Protein AF-A0A925E305-F1 (afdb_monomer)

Solvent-accessible surface area (backbone atoms only — not comparable to full-atom values): 9680 Å² total; per-residue (Å²): 136,85,58,67,68,85,75,76,57,81,65,83,73,67,54,94,87,41,51,92,47,42,81,69,46,49,66,61,45,71,36,70,93,70,61,66,48,41,64,56,52,49,51,52,50,51,53,53,52,49,54,54,48,58,50,64,74,37,52,74,75,58,61,88,44,72,64,53,41,68,73,25,50,49,74,48,64,64,74,93,83,34,61,82,53,43,47,33,40,36,37,44,50,86,80,74,76,38,95,61,40,43,32,39,40,40,36,42,29,68,33,86,54,67,46,76,49,72,41,73,93,45,43,73,44,79,54,39,64,33,70,68,47,69,65,42,92,53,70,62,59,52,67,37,47,64,41,32,91,65,16,31,36,38,41,44,38,64,29,74,47,47,31,34,24,70,105

Mean predicted aligned error: 3.17 Å

pLDDT: mean 97.36, std 2.65, range [70.94, 98.94]

Structure (mmCIF, N/CA/C/O backbone):
data_AF-A0A925E305-F1
#
_entry.id   AF-A0A925E305-F1
#
loop_
_atom_site.group_PDB
_atom_site.id
_atom_site.type_symbol
_atom_site.label_atom_id
_atom_site.label_alt_id
_atom_site.label_comp_id
_atom_site.label_asym_id
_atom_site.label_entity_id
_atom_site.label_seq_id
_atom_site.pdbx_PDB_ins_code
_atom_site.Cartn_x
_atom_site.Cartn_y
_atom_site.Cartn_z
_atom_site.occupancy
_atom_site.B_iso_or_equiv
_atom_site.auth_seq_id
_atom_site.auth_comp_id
_atom_site.auth_asym_id
_atom_site.auth_atom_id
_atom_site.pdbx_PDB_model_num
ATOM 1 N N . PHE A 1 1 ? 6.858 -22.542 -16.885 1.00 85.62 1 PHE A N 1
ATOM 2 C CA . PHE A 1 1 ? 7.261 -21.201 -16.429 1.00 85.62 1 PHE A CA 1
ATOM 3 C C . PHE A 1 1 ? 8.613 -21.321 -15.745 1.00 85.62 1 PHE A C 1
ATOM 5 O O . PHE A 1 1 ? 8.669 -21.885 -14.665 1.00 85.62 1 PHE A O 1
ATOM 12 N N . THR A 1 2 ? 9.699 -20.927 -16.415 1.00 95.94 2 THR A N 1
ATOM 13 C CA . THR A 1 2 ? 11.076 -21.061 -15.888 1.00 95.94 2 THR A CA 1
ATOM 14 C C . THR A 1 2 ? 11.548 -19.823 -15.118 1.00 95.94 2 THR A C 1
ATOM 16 O O . THR A 1 2 ? 12.606 -19.875 -14.500 1.00 95.94 2 THR A O 1
ATOM 19 N N . TYR A 1 3 ? 10.785 -18.722 -15.184 1.00 96.56 3 TYR A N 1
ATOM 20 C CA . TYR A 1 3 ? 11.077 -17.432 -14.544 1.00 96.56 3 TYR A CA 1
ATOM 21 C C . TYR A 1 3 ? 12.447 -16.836 -14.909 1.00 96.56 3 TYR A C 1
ATOM 23 O O . TYR A 1 3 ? 13.025 -16.093 -14.133 1.00 96.56 3 TYR A O 1
ATOM 31 N N . GLN A 1 4 ? 12.976 -17.171 -16.092 1.00 97.12 4 GLN A N 1
ATOM 32 C CA . GLN A 1 4 ? 14.284 -16.673 -16.539 1.00 97.12 4 GLN A CA 1
ATOM 33 C C . GLN A 1 4 ? 14.205 -15.330 -17.268 1.00 97.12 4 GLN A C 1
ATOM 35 O O . GLN A 1 4 ? 15.178 -14.590 -17.284 1.00 97.12 4 GLN A O 1
ATOM 40 N N . THR A 1 5 ? 13.069 -15.025 -17.895 1.00 96.00 5 THR A N 1
ATOM 41 C CA . THR A 1 5 ? 12.849 -13.784 -18.644 1.00 96.00 5 THR A CA 1
ATOM 42 C C . THR A 1 5 ? 11.391 -13.346 -18.513 1.00 96.00 5 THR A C 1
ATOM 44 O O . THR A 1 5 ? 10.499 -14.172 -18.293 1.00 96.00 5 THR A O 1
ATOM 47 N N . ASN A 1 6 ? 11.139 -12.046 -18.678 1.00 96.25 6 ASN A N 1
ATOM 48 C CA . ASN A 1 6 ? 9.796 -11.455 -18.744 1.00 96.25 6 ASN A CA 1
ATOM 49 C C . ASN A 1 6 ? 9.368 -11.095 -20.183 1.00 96.25 6 ASN A C 1
ATOM 51 O O . ASN A 1 6 ? 8.320 -10.483 -20.371 1.00 96.25 6 ASN A O 1
ATOM 55 N N . ASN A 1 7 ? 10.176 -11.471 -21.183 1.00 95.88 7 ASN A N 1
ATOM 56 C CA . ASN A 1 7 ? 9.973 -11.177 -22.605 1.00 95.88 7 ASN A CA 1
ATOM 57 C C . ASN A 1 7 ? 10.138 -9.687 -23.001 1.00 95.88 7 ASN A C 1
ATOM 59 O O . ASN A 1 7 ? 9.663 -9.284 -24.063 1.00 95.88 7 ASN A O 1
ATOM 63 N N . TRP A 1 8 ? 10.814 -8.868 -22.182 1.00 95.94 8 TRP A N 1
ATOM 64 C CA . TRP A 1 8 ? 11.225 -7.503 -22.541 1.00 95.94 8 TRP A CA 1
ATOM 65 C C . TRP A 1 8 ? 12.366 -7.503 -23.570 1.00 95.94 8 TRP A C 1
ATOM 67 O O . TRP A 1 8 ? 13.250 -8.357 -23.538 1.00 95.94 8 TRP A O 1
ATOM 77 N N . GLY A 1 9 ? 12.366 -6.537 -24.494 1.00 93.75 9 GLY A N 1
ATOM 78 C CA . GLY A 1 9 ? 13.486 -6.336 -25.424 1.00 93.75 9 GLY A CA 1
ATOM 79 C C . GLY A 1 9 ? 13.659 -7.413 -26.505 1.00 93.75 9 GLY A C 1
ATOM 80 O O . GLY A 1 9 ? 14.714 -7.487 -27.124 1.00 93.75 9 GLY A O 1
ATOM 81 N N . VAL A 1 10 ? 12.643 -8.235 -26.789 1.00 94.81 10 VAL A N 1
ATOM 82 C CA . VAL A 1 10 ? 12.715 -9.319 -27.800 1.00 94.81 10 VAL A CA 1
ATOM 83 C C . VAL A 1 10 ? 12.485 -8.848 -29.248 1.00 94.81 10 VAL A C 1
ATOM 85 O O . VAL A 1 10 ? 12.092 -9.629 -30.114 1.00 94.81 10 VAL A O 1
ATOM 88 N N . GLY A 1 11 ? 12.726 -7.563 -29.512 1.00 94.19 11 GLY A N 1
ATOM 89 C CA . GLY A 1 11 ? 12.453 -6.892 -30.782 1.00 94.19 11 GLY A CA 1
ATOM 90 C C . GLY A 1 11 ? 11.257 -5.941 -30.721 1.00 94.19 11 GLY A C 1
ATOM 91 O O . GLY A 1 11 ? 10.503 -5.907 -29.748 1.00 94.19 11 GLY A O 1
ATOM 92 N N . LEU A 1 12 ? 11.104 -5.138 -31.775 1.00 96.38 12 LEU A N 1
ATOM 93 C CA . LEU A 1 12 ? 9.988 -4.205 -31.900 1.00 96.38 12 LEU A CA 1
ATOM 94 C C . LEU A 1 12 ? 8.665 -4.963 -32.110 1.00 96.38 12 LEU A C 1
ATOM 96 O O . LEU A 1 12 ? 8.638 -5.972 -32.822 1.00 96.38 12 LEU A O 1
ATOM 100 N N . PRO A 1 13 ? 7.553 -4.478 -31.530 1.00 96.19 13 PRO A N 1
ATOM 101 C CA . PRO A 1 13 ? 6.233 -5.045 -31.784 1.00 96.19 13 PRO A CA 1
ATOM 102 C C . PRO A 1 13 ? 5.797 -4.816 -33.241 1.00 96.19 13 PRO A C 1
ATOM 104 O O . PRO A 1 13 ? 6.361 -3.978 -33.943 1.00 96.19 13 PRO A O 1
ATOM 107 N N . SER A 1 14 ? 4.767 -5.542 -33.697 1.00 96.94 14 SER A N 1
ATOM 108 C CA . SER A 1 14 ? 4.262 -5.478 -35.081 1.00 96.94 14 SER A CA 1
ATOM 109 C C . SER A 1 14 ? 4.034 -4.041 -35.564 1.00 96.94 14 SER A C 1
ATOM 111 O O . SER A 1 14 ? 3.378 -3.247 -34.888 1.00 96.94 14 SER A O 1
ATOM 113 N N . GLN A 1 15 ? 4.536 -3.726 -36.761 1.00 96.00 15 GLN A N 1
ATOM 114 C CA . GLN A 1 15 ? 4.529 -2.367 -37.307 1.00 96.00 15 GLN A CA 1
ATOM 115 C C . GLN A 1 15 ? 3.125 -1.794 -37.486 1.00 96.00 15 GLN A C 1
ATOM 117 O O . GLN A 1 15 ? 2.935 -0.604 -37.261 1.00 96.00 15 GLN A O 1
ATOM 122 N N . GLY A 1 16 ? 2.158 -2.624 -37.894 1.00 96.38 16 GLY A N 1
ATOM 123 C CA . GLY A 1 16 ? 0.818 -2.163 -38.275 1.00 96.38 16 GLY A CA 1
ATOM 124 C C . GLY A 1 16 ? 0.139 -1.311 -37.202 1.00 96.38 16 GLY A C 1
ATOM 125 O O . GLY A 1 16 ? -0.480 -0.308 -37.539 1.00 96.38 16 GLY A O 1
ATOM 126 N N . ASP A 1 17 ? 0.341 -1.672 -35.933 1.00 95.31 17 ASP A N 1
ATOM 127 C CA . ASP A 1 17 ? -0.285 -1.001 -34.788 1.00 95.31 17 ASP A CA 1
ATOM 128 C C . ASP A 1 17 ? 0.697 -0.163 -33.951 1.00 95.31 17 ASP A C 1
ATOM 130 O O . ASP A 1 17 ? 0.263 0.564 -33.063 1.00 95.31 17 ASP A O 1
ATOM 134 N N . ASN A 1 18 ? 2.013 -0.296 -34.172 1.00 97.19 18 ASN A N 1
ATOM 135 C CA . ASN A 1 18 ? 3.036 0.267 -33.273 1.00 97.19 18 ASN A CA 1
ATOM 136 C C . ASN A 1 18 ? 4.141 1.060 -33.985 1.00 97.19 18 ASN A C 1
ATOM 138 O O . ASN A 1 18 ? 5.028 1.599 -33.322 1.00 97.19 18 ASN A O 1
ATOM 142 N N . GLY A 1 19 ? 4.151 1.075 -35.322 1.00 95.88 19 GLY A N 1
ATOM 143 C CA . GLY A 1 19 ? 5.255 1.615 -36.118 1.00 95.88 19 GLY A CA 1
ATOM 144 C C . GLY A 1 19 ? 5.506 3.106 -35.897 1.00 95.88 19 GLY A C 1
ATOM 145 O O . GLY A 1 19 ? 6.649 3.547 -35.959 1.00 95.88 19 GLY A O 1
ATOM 146 N N . ASP A 1 20 ? 4.457 3.862 -35.581 1.00 97.62 20 ASP A N 1
ATOM 147 C CA . ASP A 1 20 ? 4.506 5.280 -35.213 1.00 97.62 20 ASP A CA 1
ATOM 148 C C . ASP A 1 20 ? 5.281 5.542 -33.910 1.00 97.62 20 ASP A C 1
ATOM 150 O O . ASP A 1 20 ? 5.800 6.637 -33.721 1.00 97.62 20 ASP A O 1
ATOM 154 N N . ARG A 1 21 ? 5.409 4.533 -33.039 1.00 97.00 21 ARG A N 1
ATOM 155 C CA . ARG A 1 21 ? 6.123 4.616 -31.753 1.00 97.00 21 ARG A CA 1
ATOM 156 C C . ARG A 1 21 ? 7.463 3.892 -31.737 1.00 97.00 21 ARG A C 1
ATOM 158 O O . ARG A 1 21 ? 8.138 3.868 -30.710 1.00 97.00 21 ARG A O 1
ATOM 165 N N . TRP A 1 22 ? 7.875 3.282 -32.845 1.00 97.56 22 TRP A N 1
ATOM 166 C CA . TRP A 1 22 ? 9.122 2.516 -32.887 1.00 97.56 22 TRP A CA 1
ATOM 167 C C . TRP A 1 22 ? 10.357 3.355 -32.546 1.00 97.56 22 TRP A C 1
ATOM 169 O O . TRP A 1 22 ? 11.257 2.846 -31.876 1.00 97.56 22 TRP A O 1
ATOM 179 N N . GLU A 1 23 ? 10.393 4.628 -32.946 1.00 97.50 23 GLU A N 1
ATOM 180 C CA . GLU A 1 23 ? 11.496 5.538 -32.606 1.00 97.50 23 GLU A CA 1
ATOM 181 C C . GLU A 1 23 ? 11.609 5.769 -31.089 1.00 97.50 23 GLU A C 1
ATOM 183 O O . GLU A 1 23 ? 12.718 5.835 -30.564 1.00 97.50 23 GLU A O 1
ATOM 188 N N . GLU A 1 24 ? 10.483 5.801 -30.368 1.00 96.62 24 GLU A N 1
ATOM 189 C CA . GLU A 1 24 ? 10.442 5.925 -28.903 1.00 96.62 24 GLU A CA 1
ATOM 190 C C . GLU A 1 24 ? 10.787 4.602 -28.200 1.00 96.62 24 GLU A C 1
ATOM 192 O O . GLU A 1 24 ? 11.482 4.585 -27.184 1.00 96.62 24 GLU A O 1
ATOM 197 N N . MET A 1 25 ? 10.311 3.474 -28.740 1.00 96.88 25 MET A N 1
ATOM 198 C CA . MET A 1 25 ? 10.516 2.145 -28.152 1.00 96.88 25 MET A CA 1
ATOM 199 C C . MET A 1 25 ? 11.954 1.653 -28.301 1.00 96.88 25 MET A C 1
ATOM 201 O O . MET A 1 25 ? 12.481 1.029 -27.383 1.00 96.88 25 MET A O 1
ATOM 205 N N . THR A 1 26 ? 12.584 1.918 -29.447 1.00 96.12 26 THR A N 1
ATOM 206 C CA . THR A 1 26 ? 13.925 1.415 -29.777 1.00 96.12 26 THR A CA 1
ATOM 207 C C . THR A 1 26 ? 14.952 1.681 -28.672 1.00 96.12 26 THR A C 1
ATOM 209 O O . THR A 1 26 ? 15.511 0.700 -28.180 1.00 96.12 26 THR A O 1
ATOM 212 N N . PRO A 1 27 ? 15.178 2.933 -28.214 1.00 96.31 27 PRO A N 1
ATOM 213 C CA . PRO A 1 27 ? 16.175 3.196 -27.179 1.00 96.31 27 PRO A CA 1
ATOM 214 C C . PRO A 1 27 ? 15.840 2.537 -25.833 1.00 96.31 27 PRO A C 1
ATOM 216 O O . PRO A 1 27 ? 16.754 2.178 -25.102 1.00 96.31 27 PRO A O 1
ATOM 219 N N . LEU A 1 28 ? 14.557 2.340 -25.504 1.00 95.88 28 LEU A N 1
ATOM 220 C CA . LEU A 1 28 ? 14.136 1.701 -24.250 1.00 95.88 28 LEU A CA 1
ATOM 221 C C . LEU A 1 28 ? 14.334 0.181 -24.275 1.00 95.88 28 LEU A C 1
ATOM 223 O O . LEU A 1 28 ? 14.718 -0.407 -23.267 1.00 95.88 28 LEU A O 1
ATOM 227 N N . LEU A 1 29 ? 14.051 -0.455 -25.414 1.00 95.25 29 LEU A N 1
ATOM 228 C CA . LEU A 1 29 ? 14.163 -1.904 -25.586 1.00 95.25 29 LEU A CA 1
ATOM 229 C C . LEU A 1 29 ? 15.620 -2.364 -25.717 1.00 95.25 29 LEU A C 1
ATOM 231 O O . LEU A 1 29 ? 15.920 -3.502 -25.363 1.00 95.25 29 LEU A O 1
ATOM 235 N N . SER A 1 30 ? 16.506 -1.500 -26.222 1.00 93.50 30 SER A N 1
ATOM 236 C CA . SER A 1 30 ? 17.943 -1.778 -26.342 1.00 93.50 30 SER A CA 1
ATOM 237 C C . SER A 1 30 ? 18.742 -1.528 -25.062 1.00 93.50 30 SER A C 1
ATOM 239 O O . SER A 1 30 ? 19.931 -1.827 -25.032 1.00 93.50 30 SER A O 1
ATOM 241 N N . ASP A 1 31 ? 18.132 -0.930 -24.042 1.00 95.19 31 ASP A N 1
ATOM 242 C CA . ASP A 1 31 ? 18.814 -0.567 -22.803 1.00 95.19 31 ASP A CA 1
ATOM 243 C C . ASP A 1 31 ? 18.902 -1.777 -21.855 1.00 95.19 31 ASP A C 1
ATOM 245 O O . ASP A 1 31 ? 17.885 -2.271 -21.355 1.00 95.19 31 ASP A O 1
ATOM 249 N N . GLU A 1 32 ? 20.123 -2.270 -21.630 1.00 91.69 32 GLU A N 1
ATOM 250 C CA . GLU A 1 32 ? 20.388 -3.440 -20.784 1.00 91.69 32 GLU A CA 1
ATOM 251 C C . GLU A 1 32 ? 20.053 -3.188 -19.307 1.00 91.69 32 GLU A C 1
ATOM 253 O O . GLU A 1 32 ? 19.625 -4.122 -18.630 1.00 91.69 32 GLU A O 1
ATOM 258 N N . ASP A 1 33 ? 20.109 -1.938 -18.828 1.00 93.44 33 ASP A N 1
ATOM 259 C CA . ASP A 1 33 ? 19.765 -1.590 -17.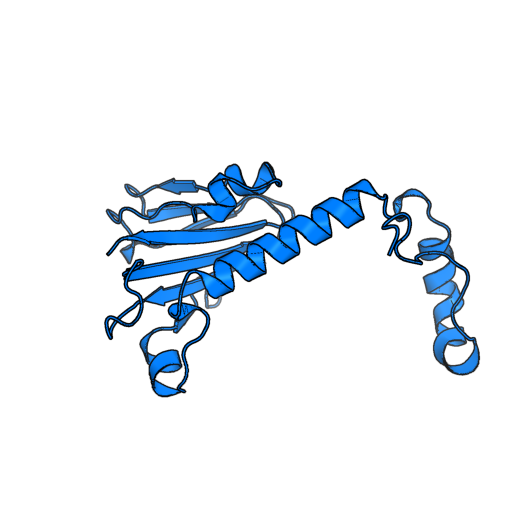441 1.00 93.44 33 ASP A CA 1
ATOM 260 C C . ASP A 1 33 ? 18.254 -1.731 -17.163 1.00 93.44 33 ASP A C 1
ATOM 262 O O . ASP A 1 33 ? 17.811 -1.661 -16.017 1.00 93.44 33 ASP A O 1
ATOM 266 N N . ARG A 1 34 ? 17.431 -1.926 -18.206 1.00 92.81 34 ARG A N 1
ATOM 267 C CA . ARG A 1 34 ? 15.980 -2.183 -18.097 1.00 92.81 34 ARG A CA 1
ATOM 268 C C . ARG A 1 34 ? 15.618 -3.660 -18.202 1.00 92.81 34 ARG A C 1
ATOM 270 O O . ARG A 1 34 ? 14.437 -3.998 -18.097 1.00 92.81 34 ARG A O 1
ATOM 277 N N . GLN A 1 35 ? 16.592 -4.538 -18.434 1.00 93.12 35 GLN A N 1
ATOM 278 C CA . GLN A 1 35 ? 16.342 -5.973 -18.462 1.00 93.12 35 GLN A CA 1
ATOM 279 C C . GLN A 1 35 ? 16.056 -6.484 -17.051 1.00 93.12 35 GLN A C 1
ATOM 281 O O . GLN A 1 35 ? 16.831 -6.289 -16.122 1.00 93.12 35 GLN A O 1
ATOM 286 N N . VAL A 1 36 ? 14.920 -7.159 -16.908 1.00 95.69 36 VAL A N 1
ATOM 287 C CA . VAL A 1 36 ? 14.485 -7.742 -15.638 1.00 95.69 36 VAL A CA 1
ATOM 288 C C . VAL A 1 36 ? 15.232 -9.052 -15.412 1.00 95.69 36 VAL A C 1
ATOM 290 O O . VAL A 1 36 ? 15.227 -9.936 -16.274 1.00 95.69 36 VAL A O 1
ATOM 293 N N . THR A 1 37 ? 15.841 -9.199 -14.240 1.00 96.56 37 THR A N 1
ATOM 294 C CA . THR A 1 37 ? 16.566 -10.415 -13.865 1.00 96.56 37 THR A CA 1
ATOM 295 C C . THR A 1 37 ? 15.616 -11.507 -13.346 1.00 96.56 37 THR A C 1
ATOM 297 O O . THR A 1 37 ? 14.483 -11.223 -12.948 1.00 96.56 37 THR A O 1
ATOM 300 N N . PRO A 1 38 ? 16.051 -12.781 -13.288 1.00 97.62 38 PRO A N 1
ATOM 301 C CA . PRO A 1 38 ? 15.281 -13.831 -12.619 1.00 97.62 38 PRO A CA 1
ATOM 302 C C . PRO A 1 38 ? 14.971 -13.524 -11.144 1.00 97.62 38 PRO A C 1
ATOM 304 O O . PRO A 1 38 ? 13.922 -13.930 -10.646 1.00 97.62 38 PRO A O 1
ATOM 307 N N . GLU A 1 39 ? 15.860 -12.802 -10.456 1.00 96.75 39 GLU A N 1
ATOM 308 C CA . GLU A 1 39 ? 15.666 -12.380 -9.066 1.00 96.75 39 GLU A CA 1
ATOM 309 C C . GLU A 1 39 ? 14.537 -11.349 -8.951 1.00 96.75 39 GLU A C 1
ATOM 311 O O . GLU A 1 39 ? 13.645 -11.515 -8.123 1.00 96.75 39 GLU A O 1
ATOM 316 N N . ASP A 1 40 ? 14.487 -10.359 -9.846 1.00 97.00 40 ASP A N 1
ATOM 317 C CA . ASP A 1 40 ? 13.392 -9.381 -9.895 1.00 97.00 40 ASP A CA 1
ATOM 318 C C . ASP A 1 40 ? 12.031 -10.052 -10.140 1.00 97.00 40 ASP A C 1
ATOM 320 O O . ASP A 1 40 ? 11.028 -9.693 -9.520 1.00 97.00 40 ASP A O 1
ATOM 324 N N . ILE A 1 41 ? 11.986 -11.052 -11.032 1.00 98.19 41 ILE A N 1
ATOM 325 C CA . ILE A 1 41 ? 10.767 -11.826 -11.324 1.00 98.19 41 ILE A CA 1
ATOM 326 C C . ILE A 1 41 ? 10.299 -12.576 -10.077 1.00 98.19 41 ILE A C 1
ATOM 328 O O . ILE A 1 41 ? 9.103 -12.583 -9.771 1.00 98.19 41 ILE A O 1
ATOM 332 N N . GLU A 1 42 ? 11.225 -13.217 -9.365 1.00 97.62 42 GLU A N 1
ATOM 333 C CA . GLU A 1 42 ? 10.907 -13.953 -8.146 1.00 97.62 42 GLU A CA 1
ATOM 334 C C . GLU A 1 42 ? 10.458 -13.012 -7.021 1.00 97.62 42 GLU A C 1
ATOM 336 O O . GLU A 1 42 ? 9.431 -13.272 -6.391 1.00 97.62 42 GLU A O 1
ATOM 341 N N . ASN A 1 43 ? 11.130 -11.874 -6.837 1.00 97.31 43 ASN A N 1
ATOM 342 C CA . ASN A 1 43 ? 10.737 -10.842 -5.876 1.00 97.31 43 ASN A CA 1
ATOM 343 C C . ASN A 1 43 ? 9.333 -10.299 -6.181 1.00 97.31 43 ASN A C 1
ATOM 345 O O . ASN A 1 43 ? 8.475 -10.246 -5.298 1.00 97.31 43 ASN A O 1
ATOM 349 N N . ALA A 1 44 ? 9.038 -9.989 -7.448 1.00 97.81 44 ALA A N 1
ATOM 350 C CA . ALA A 1 44 ? 7.706 -9.558 -7.868 1.00 97.81 44 ALA A CA 1
ATOM 351 C C . ALA A 1 44 ? 6.637 -10.629 -7.588 1.00 97.81 44 ALA A C 1
ATOM 353 O O . ALA A 1 44 ? 5.531 -10.311 -7.141 1.00 97.81 44 ALA A O 1
ATOM 354 N N . ARG A 1 45 ? 6.960 -11.909 -7.812 1.00 98.00 45 ARG A N 1
ATOM 355 C CA . ARG A 1 45 ? 6.064 -13.037 -7.522 1.00 98.00 45 ARG A CA 1
ATOM 356 C C . ARG A 1 45 ? 5.781 -13.160 -6.025 1.00 98.00 45 ARG A C 1
ATOM 358 O O . ARG A 1 45 ? 4.623 -13.350 -5.648 1.00 98.00 45 ARG A O 1
ATOM 365 N N . LEU A 1 46 ? 6.811 -13.075 -5.184 1.00 97.88 46 LEU A N 1
ATOM 366 C CA . LEU A 1 46 ? 6.687 -13.167 -3.728 1.00 97.88 46 LEU A CA 1
ATOM 367 C C . LEU A 1 46 ? 5.867 -11.999 -3.168 1.00 97.88 46 LEU A C 1
ATOM 369 O O . LEU A 1 46 ? 4.904 -12.246 -2.441 1.00 97.88 46 LEU A O 1
ATOM 373 N N . ASN A 1 47 ? 6.144 -10.769 -3.607 1.00 97.75 47 ASN A N 1
ATOM 374 C CA . ASN A 1 47 ? 5.379 -9.580 -3.216 1.00 97.75 47 ASN A CA 1
ATOM 375 C C . ASN A 1 47 ? 3.907 -9.682 -3.647 1.00 97.75 47 ASN A C 1
ATOM 377 O O . ASN A 1 47 ? 2.994 -9.362 -2.886 1.00 97.75 47 ASN A O 1
ATOM 381 N N . PHE A 1 48 ? 3.634 -10.205 -4.847 1.00 98.38 48 PHE A N 1
ATOM 382 C CA . PHE A 1 48 ? 2.257 -10.424 -5.294 1.00 98.38 48 PHE A CA 1
ATOM 383 C C . PHE A 1 48 ? 1.514 -11.451 -4.424 1.00 98.38 48 PHE A C 1
ATOM 385 O O . PHE A 1 48 ? 0.353 -11.245 -4.060 1.00 98.38 48 PHE A O 1
ATOM 392 N N . LEU A 1 49 ? 2.172 -12.558 -4.062 1.00 98.44 49 LEU A N 1
ATOM 393 C CA . LEU A 1 49 ? 1.597 -13.559 -3.161 1.00 98.44 49 LEU A CA 1
ATOM 394 C C . LEU A 1 49 ? 1.365 -13.008 -1.752 1.00 98.44 49 LEU A C 1
ATOM 396 O O . LEU A 1 49 ? 0.366 -13.369 -1.131 1.00 98.44 49 LEU A O 1
ATOM 400 N N . GLU A 1 50 ? 2.248 -12.144 -1.258 1.00 98.31 50 GLU A N 1
ATOM 401 C CA . GLU A 1 50 ? 2.071 -11.421 0.002 1.00 98.31 50 GLU A CA 1
ATOM 402 C C . GLU A 1 50 ? 0.781 -10.587 -0.014 1.00 98.31 50 GLU A C 1
ATOM 404 O O . GLU A 1 50 ? -0.072 -10.764 0.859 1.00 98.31 50 GLU A O 1
ATOM 409 N N . PHE A 1 51 ? 0.550 -9.771 -1.048 1.00 98.44 51 PHE A N 1
ATOM 410 C CA . PHE A 1 51 ? -0.684 -8.982 -1.142 1.00 98.44 51 PHE A CA 1
ATOM 411 C C . PHE A 1 51 ? -1.945 -9.850 -1.230 1.00 98.44 51 PHE A C 1
ATOM 413 O O . PHE A 1 51 ? -2.982 -9.503 -0.659 1.00 98.44 51 PHE A O 1
ATOM 420 N N . LEU A 1 52 ? -1.878 -11.007 -1.898 1.00 98.69 52 LEU A N 1
ATOM 421 C CA . LEU A 1 52 ? -2.990 -11.961 -1.910 1.00 98.69 52 LEU A CA 1
ATOM 422 C C . LEU A 1 52 ? -3.253 -12.573 -0.528 1.00 98.69 52 LEU A C 1
ATOM 424 O O . LEU A 1 52 ? -4.419 -12.756 -0.168 1.00 98.69 52 LEU A O 1
ATOM 428 N N . GLN A 1 53 ? -2.203 -12.876 0.241 1.00 98.62 53 GLN A N 1
ATOM 429 C CA . GLN A 1 53 ? -2.332 -13.362 1.616 1.00 98.62 53 GLN A CA 1
ATOM 430 C C . GLN A 1 53 ? -2.974 -12.303 2.516 1.00 98.62 53 GLN A C 1
ATOM 432 O O . GLN A 1 53 ? -3.958 -12.611 3.185 1.00 98.62 53 GLN A O 1
ATOM 437 N N . ILE A 1 54 ? -2.509 -11.052 2.457 1.00 98.75 54 ILE A N 1
ATOM 438 C CA . ILE A 1 54 ? -3.087 -9.923 3.208 1.00 98.75 54 ILE A CA 1
ATOM 439 C C . ILE A 1 54 ? -4.556 -9.699 2.816 1.00 98.75 54 ILE A C 1
ATOM 441 O O . ILE A 1 54 ? -5.437 -9.622 3.664 1.00 98.75 54 ILE A O 1
ATOM 445 N N . ARG A 1 55 ? -4.884 -9.694 1.519 1.00 98.62 55 ARG A N 1
ATOM 446 C CA . ARG A 1 55 ? -6.280 -9.565 1.059 1.00 98.62 55 ARG A CA 1
ATOM 447 C C . ARG A 1 55 ? -7.193 -10.672 1.604 1.00 98.62 55 ARG A C 1
ATOM 449 O O . ARG A 1 55 ? -8.406 -10.479 1.737 1.00 98.62 55 ARG A O 1
ATOM 456 N N . ARG A 1 56 ? -6.649 -11.871 1.826 1.00 98.31 56 ARG A N 1
ATOM 457 C CA . ARG A 1 56 ? -7.397 -13.026 2.333 1.00 98.31 56 ARG A CA 1
ATOM 458 C C . ARG A 1 56 ? -7.445 -13.090 3.858 1.00 98.31 56 ARG A C 1
ATOM 460 O O . ARG A 1 56 ? -8.405 -13.687 4.341 1.00 98.31 56 ARG A O 1
ATOM 467 N N . SER A 1 57 ? -6.493 -12.486 4.574 1.00 98.19 57 SER A N 1
ATOM 468 C CA . SER A 1 57 ? -6.408 -12.530 6.043 1.00 98.19 57 SER A CA 1
ATOM 469 C C . SER A 1 57 ? -7.584 -11.838 6.729 1.00 98.19 57 SER A C 1
ATOM 471 O O . SER A 1 57 ? -7.989 -12.271 7.800 1.00 98.19 57 SER A O 1
ATOM 473 N N . SER A 1 58 ? -8.175 -10.833 6.075 1.00 98.44 58 SER A N 1
ATOM 474 C CA . SER A 1 58 ? -9.291 -10.053 6.607 1.00 98.44 58 SER A CA 1
ATOM 475 C C . SER A 1 58 ? -10.485 -10.006 5.634 1.00 98.44 58 SER A C 1
ATOM 477 O O . SER A 1 58 ? -10.300 -9.824 4.419 1.00 98.44 58 SER A O 1
ATOM 479 N N . PRO A 1 59 ? -11.737 -10.167 6.106 1.00 98.19 59 PRO A N 1
ATOM 480 C CA . PRO A 1 59 ? -12.930 -9.843 5.329 1.00 98.19 59 PRO A CA 1
ATOM 481 C C . PRO A 1 59 ? -13.087 -8.339 5.053 1.00 98.19 59 PRO A C 1
ATOM 483 O O . PRO A 1 59 ? -13.764 -8.002 4.082 1.00 98.19 59 PRO A O 1
ATOM 486 N N . LEU A 1 60 ? -12.421 -7.444 5.796 1.00 98.56 60 LEU A N 1
ATOM 487 C CA . LEU A 1 60 ? -12.494 -5.992 5.578 1.00 98.56 60 LEU A CA 1
ATOM 488 C C . LEU A 1 60 ? -11.962 -5.572 4.198 1.00 98.56 60 LEU A C 1
ATOM 490 O O . LEU A 1 60 ? -12.469 -4.636 3.591 1.00 98.56 60 LEU A O 1
ATOM 494 N N . PHE A 1 61 ? -11.016 -6.312 3.611 1.00 98.62 61 PHE A N 1
ATOM 495 C CA . PHE A 1 61 ? -10.581 -6.085 2.220 1.00 98.62 61 PHE A CA 1
ATOM 496 C C . PHE A 1 61 ? -11.600 -6.549 1.162 1.00 98.62 61 PHE A C 1
ATOM 498 O O . PHE A 1 61 ? -11.367 -6.424 -0.050 1.00 98.62 61 PHE A O 1
ATOM 505 N N . ARG A 1 62 ? -12.691 -7.186 1.594 1.00 98.19 62 ARG A N 1
ATOM 506 C CA . ARG A 1 62 ? -13.666 -7.900 0.762 1.00 98.19 62 ARG A CA 1
ATOM 507 C C . ARG A 1 62 ? -15.094 -7.678 1.272 1.00 98.19 62 ARG A C 1
ATOM 509 O O . ARG A 1 62 ? -15.883 -8.622 1.278 1.0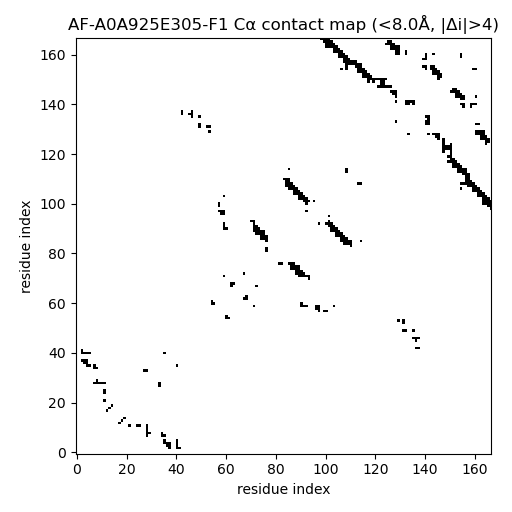0 98.19 62 ARG A O 1
ATOM 516 N N . LEU A 1 63 ? -15.422 -6.451 1.674 1.00 98.38 63 LEU A N 1
ATOM 517 C CA . LEU A 1 63 ? -16.788 -6.045 2.021 1.00 98.38 63 LEU A CA 1
ATOM 518 C C . LEU A 1 63 ? -17.755 -6.409 0.883 1.00 98.38 63 LEU A C 1
ATOM 520 O O . LEU A 1 63 ? -17.425 -6.257 -0.294 1.00 98.38 63 LEU A O 1
ATOM 524 N N . GLN A 1 64 ? -18.921 -6.956 1.232 1.00 98.00 64 GLN A N 1
ATOM 525 C CA . GLN A 1 64 ? -19.815 -7.614 0.269 1.00 98.00 64 GLN A CA 1
ATOM 526 C C . GLN A 1 64 ? -20.930 -6.696 -0.244 1.00 98.00 64 GLN A C 1
ATOM 528 O O . GLN A 1 64 ? -21.571 -7.011 -1.246 1.00 98.00 64 GLN A O 1
ATOM 533 N N . THR A 1 65 ? -21.182 -5.573 0.432 1.00 98.25 65 THR A N 1
ATOM 534 C CA . THR A 1 65 ? -22.291 -4.661 0.121 1.00 98.25 65 THR A CA 1
ATOM 535 C C . THR A 1 65 ? -21.817 -3.215 0.042 1.00 98.25 65 THR A C 1
ATOM 537 O O . THR A 1 65 ? -20.821 -2.838 0.658 1.00 98.25 65 THR A O 1
ATOM 540 N N . ALA A 1 66 ? -22.549 -2.386 -0.705 1.00 98.50 66 ALA A N 1
ATOM 541 C CA . ALA A 1 66 ? -22.267 -0.955 -0.789 1.00 98.50 66 ALA A CA 1
ATOM 542 C C . ALA A 1 66 ? -22.430 -0.243 0.563 1.00 98.50 66 ALA A C 1
ATOM 544 O O . ALA A 1 66 ? -21.704 0.711 0.825 1.00 98.50 66 ALA A O 1
ATOM 545 N N . ASP A 1 67 ? -23.348 -0.703 1.416 1.00 98.19 67 ASP A N 1
ATOM 546 C CA . ASP A 1 67 ? -23.568 -0.126 2.746 1.00 98.19 67 ASP A CA 1
ATOM 547 C C . ASP A 1 67 ? -22.370 -0.397 3.658 1.00 98.19 67 ASP A C 1
ATOM 549 O O . ASP A 1 67 ? -21.837 0.533 4.253 1.00 98.19 67 ASP A O 1
ATOM 553 N N . GLN A 1 68 ? -21.860 -1.636 3.666 1.00 98.19 68 GLN A N 1
ATOM 554 C CA . GLN A 1 68 ? -20.621 -1.962 4.377 1.00 98.19 68 GLN A CA 1
ATOM 555 C C . GLN A 1 68 ? -19.451 -1.110 3.885 1.00 98.19 68 GLN A C 1
ATOM 557 O O . GLN A 1 68 ? -18.692 -0.591 4.694 1.00 98.19 68 GLN A O 1
ATOM 562 N N . VAL A 1 69 ? -19.304 -0.939 2.566 1.00 98.62 69 VAL A N 1
ATOM 563 C CA . VAL A 1 69 ? -18.239 -0.093 2.009 1.00 98.62 69 VAL A CA 1
ATOM 564 C C . VAL A 1 69 ? -18.388 1.356 2.476 1.00 98.62 69 VAL A C 1
ATOM 566 O O . VAL A 1 69 ? -17.414 1.935 2.933 1.00 98.62 69 VAL A O 1
ATOM 569 N N . GLN A 1 70 ? -19.583 1.941 2.406 1.00 98.50 70 GLN A N 1
ATOM 570 C CA . GLN A 1 70 ? -19.808 3.326 2.838 1.00 98.50 70 GLN A CA 1
ATOM 571 C C . GLN A 1 70 ? -19.585 3.533 4.341 1.00 98.50 70 GLN A C 1
ATOM 573 O O . GLN A 1 70 ? -19.170 4.614 4.747 1.00 98.50 70 GLN A O 1
ATOM 578 N N . GLU A 1 71 ? -19.877 2.522 5.155 1.00 98.25 71 GLU A N 1
ATOM 579 C CA . GLU A 1 71 ? -19.746 2.595 6.608 1.00 98.25 71 GLU A CA 1
ATOM 580 C C . GLU A 1 71 ? -18.305 2.360 7.084 1.00 98.25 71 GLU A C 1
ATOM 582 O O . GLU A 1 71 ? -17.821 3.063 7.969 1.00 98.25 71 GLU A O 1
ATOM 587 N N . MET A 1 72 ? -17.611 1.379 6.502 1.00 98.50 72 MET A N 1
ATOM 588 C CA . MET A 1 72 ? -16.351 0.860 7.047 1.00 98.50 72 MET A CA 1
ATOM 589 C C . MET A 1 72 ? -15.106 1.360 6.319 1.00 98.50 72 MET A C 1
ATOM 591 O O . MET A 1 72 ? -14.026 1.352 6.911 1.00 98.50 72 MET A O 1
ATOM 595 N N . LEU A 1 73 ? -15.217 1.772 5.050 1.00 98.69 73 LEU A N 1
ATOM 596 C CA . LEU A 1 73 ? -14.091 2.260 4.253 1.00 98.69 73 LEU A CA 1
ATOM 597 C C . LEU A 1 73 ? -14.042 3.790 4.261 1.00 98.69 73 LEU A C 1
ATOM 599 O O . LEU A 1 73 ? -14.989 4.469 3.879 1.00 98.69 73 LEU A O 1
ATOM 603 N N . SER A 1 74 ? -12.875 4.334 4.591 1.00 98.69 74 SER A N 1
ATOM 604 C CA . SER A 1 74 ? -12.569 5.754 4.423 1.00 98.69 74 SER A CA 1
ATOM 605 C C . SER A 1 74 ? -11.175 5.947 3.834 1.00 98.69 74 SER A C 1
ATOM 607 O O . SER A 1 74 ? -10.286 5.113 4.014 1.00 98.69 74 SER A O 1
ATOM 609 N N . PHE A 1 75 ? -10.975 7.064 3.139 1.00 98.62 75 PHE A N 1
ATOM 610 C CA . PHE A 1 75 ? -9.656 7.502 2.694 1.00 98.62 75 PHE A CA 1
ATOM 611 C C . PHE A 1 75 ? -9.225 8.719 3.504 1.00 98.62 75 PHE A C 1
ATOM 613 O O . PHE A 1 75 ? -9.996 9.662 3.668 1.00 98.62 75 PHE A O 1
ATOM 620 N N . GLN A 1 76 ? -7.997 8.673 4.007 1.00 98.12 76 GLN A N 1
ATOM 621 C CA . GLN A 1 76 ? -7.316 9.789 4.656 1.00 98.12 76 GLN A CA 1
ATOM 622 C C . GLN A 1 76 ? -6.327 10.416 3.662 1.00 98.12 76 GLN A C 1
ATOM 624 O O . GLN A 1 76 ? -6.245 9.986 2.509 1.00 98.12 76 GLN A O 1
ATOM 629 N N . ASN A 1 77 ? -5.575 11.430 4.097 1.00 97.81 77 ASN A N 1
ATOM 630 C CA . ASN A 1 77 ? -4.688 12.202 3.220 1.00 97.81 77 ASN A CA 1
ATOM 631 C C . ASN A 1 77 ? -5.440 12.801 2.010 1.00 97.81 77 ASN A C 1
ATOM 633 O O . ASN A 1 77 ? -5.096 12.576 0.854 1.00 97.81 77 ASN A O 1
ATOM 637 N N . THR A 1 78 ? 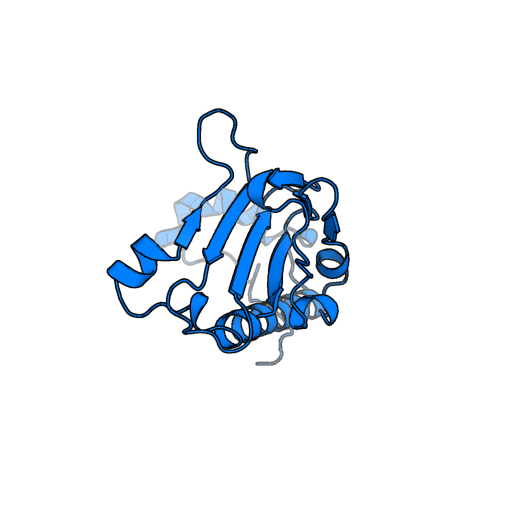-6.523 13.532 2.279 1.00 96.88 78 THR A N 1
ATOM 638 C CA . THR A 1 78 ? -7.393 14.130 1.254 1.00 96.88 78 THR A CA 1
ATOM 639 C C . THR A 1 78 ? -7.367 15.655 1.306 1.00 96.88 78 THR A C 1
ATOM 641 O O . THR A 1 78 ? -7.028 16.244 2.328 1.00 96.88 78 THR A O 1
ATOM 644 N N . GLY A 1 79 ? -7.835 16.303 0.240 1.00 96.69 79 GLY A N 1
ATOM 645 C CA . GLY A 1 79 ? -7.943 17.761 0.167 1.00 96.69 79 GLY A CA 1
ATOM 646 C C . GLY A 1 79 ? -6.726 18.415 -0.482 1.00 96.69 79 GLY A C 1
ATOM 647 O O . GLY A 1 79 ? -5.906 17.750 -1.117 1.00 96.69 79 GLY A O 1
ATOM 648 N N . VAL A 1 80 ? -6.652 19.742 -0.374 1.00 96.75 80 VAL A N 1
ATOM 649 C CA . VAL A 1 80 ? -5.600 20.547 -1.021 1.00 96.75 80 VAL A CA 1
ATOM 650 C C . VAL A 1 80 ? -4.235 20.397 -0.349 1.00 96.75 80 VAL A C 1
ATOM 652 O O . VAL A 1 80 ? -3.222 20.518 -1.023 1.00 96.75 80 VAL A O 1
ATOM 655 N N . GLU A 1 81 ? -4.222 20.053 0.940 1.00 95.94 81 GLU A N 1
ATOM 656 C CA . GLU A 1 81 ? -3.010 19.841 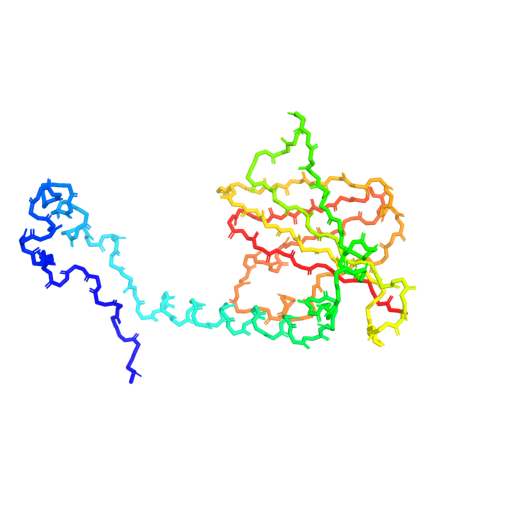1.746 1.00 95.94 81 GLU A CA 1
ATOM 657 C C . GLU A 1 81 ? -2.565 18.367 1.775 1.00 95.94 81 GLU A C 1
ATOM 659 O O . GLU A 1 81 ? -1.772 17.974 2.628 1.00 95.94 81 GLU A O 1
ATOM 664 N N . GLN A 1 82 ? -3.106 17.518 0.892 1.00 97.75 82 GLN A N 1
ATOM 665 C CA . GLN A 1 82 ? -2.698 16.114 0.843 1.00 97.75 82 GLN A CA 1
ATOM 666 C C . GLN A 1 82 ? -1.203 15.989 0.518 1.00 97.75 82 GLN A C 1
ATOM 668 O O . GLN A 1 82 ? -0.676 16.719 -0.322 1.00 97.75 82 GLN A O 1
ATOM 673 N N . LEU A 1 83 ? -0.543 15.004 1.121 1.00 98.12 83 LEU A N 1
ATOM 674 C CA . LEU A 1 83 ? 0.806 14.587 0.760 1.00 98.12 83 LEU A CA 1
ATOM 675 C C . LEU A 1 83 ? 0.765 13.918 -0.625 1.00 98.12 83 LEU A C 1
ATOM 677 O O . LEU A 1 83 ? 0.125 12.868 -0.765 1.00 98.12 83 LEU A O 1
ATOM 681 N N . PRO A 1 84 ? 1.407 14.487 -1.663 1.00 97.94 84 PRO A N 1
ATOM 682 C CA . PRO A 1 84 ? 1.362 13.917 -3.004 1.00 97.94 84 PRO A CA 1
ATOM 683 C C . PRO A 1 84 ? 1.981 12.518 -3.056 1.00 97.94 84 PRO A C 1
ATOM 685 O O . PRO A 1 84 ? 3.041 12.272 -2.489 1.00 97.94 84 PRO A O 1
ATOM 688 N N . GLY A 1 85 ? 1.332 11.606 -3.781 1.00 97.50 85 GLY A N 1
ATOM 689 C CA . GLY A 1 85 ? 1.824 10.237 -3.961 1.00 97.50 85 GLY A CA 1
ATOM 690 C C . GLY A 1 85 ? 1.511 9.279 -2.808 1.00 97.50 85 GLY A C 1
ATOM 691 O O . GLY A 1 85 ? 1.891 8.115 -2.906 1.00 97.50 85 GLY A O 1
ATOM 692 N N . LEU A 1 86 ? 0.796 9.721 -1.767 1.00 98.81 86 LEU A N 1
ATOM 693 C CA . LEU A 1 86 ? 0.329 8.865 -0.678 1.00 98.81 86 LEU A CA 1
ATOM 694 C C . LEU A 1 86 ? -1.193 8.670 -0.741 1.00 98.81 86 LEU A C 1
ATOM 696 O O . LEU A 1 86 ? -1.954 9.634 -0.708 1.00 98.81 86 LEU A O 1
ATOM 700 N N . ILE A 1 87 ? -1.649 7.418 -0.743 1.00 98.88 87 ILE A N 1
ATOM 701 C CA . ILE A 1 87 ? -3.049 7.072 -0.453 1.00 98.88 87 ILE A CA 1
ATOM 702 C C . ILE A 1 87 ? -3.090 6.383 0.906 1.00 98.88 87 ILE A C 1
ATOM 704 O O . ILE A 1 87 ? -2.338 5.440 1.135 1.00 98.88 87 ILE A O 1
ATOM 708 N N . VAL A 1 88 ? -3.990 6.814 1.789 1.00 98.81 88 VAL A N 1
ATOM 709 C CA . VAL A 1 88 ? -4.205 6.175 3.093 1.00 98.81 88 VAL A CA 1
ATOM 710 C C . VAL A 1 88 ? -5.619 5.623 3.136 1.00 98.81 88 VAL A C 1
ATOM 712 O O . VAL A 1 88 ? -6.589 6.369 3.222 1.00 98.81 88 VAL A O 1
ATOM 715 N N . MET A 1 89 ? -5.743 4.306 3.050 1.00 98.94 89 MET A N 1
ATOM 716 C CA . MET A 1 89 ? -7.007 3.588 3.117 1.00 98.94 89 MET A CA 1
ATOM 717 C C . MET A 1 89 ? -7.220 3.062 4.535 1.00 98.94 89 MET A C 1
ATOM 719 O O . MET A 1 89 ? -6.394 2.311 5.045 1.00 98.94 89 MET A O 1
ATOM 723 N N . ARG A 1 90 ? -8.344 3.409 5.159 1.00 98.81 90 ARG A N 1
ATOM 724 C CA . ARG A 1 90 ? -8.734 2.937 6.490 1.00 98.81 90 ARG A CA 1
ATOM 725 C C . ARG A 1 90 ? -10.000 2.093 6.396 1.00 98.81 90 ARG A C 1
ATOM 727 O O . ARG A 1 90 ? -10.995 2.538 5.830 1.00 98.81 90 ARG A O 1
ATOM 734 N N . LEU A 1 91 ? -9.964 0.914 7.003 1.00 98.81 91 LEU A N 1
ATOM 735 C CA . LEU A 1 91 ? -11.069 -0.030 7.118 1.00 98.81 91 LEU A CA 1
ATOM 736 C C . LEU A 1 91 ? -11.352 -0.282 8.602 1.00 98.81 91 LEU A C 1
ATOM 738 O O . LEU A 1 91 ? -10.501 -0.835 9.291 1.00 98.81 91 LEU A O 1
ATOM 742 N N . THR A 1 92 ? -12.512 0.140 9.098 1.00 98.44 92 THR A N 1
ATOM 743 C CA . THR A 1 92 ? -12.902 -0.019 10.513 1.00 98.44 92 THR A CA 1
ATOM 744 C C . THR A 1 92 ? -14.013 -1.054 10.625 1.00 98.44 92 THR A C 1
ATOM 746 O O . THR A 1 92 ? -15.015 -0.926 9.925 1.00 98.44 92 THR A O 1
ATOM 749 N N . ASP A 1 93 ? -13.865 -2.054 11.492 1.00 98.12 93 ASP A N 1
ATOM 750 C CA . ASP A 1 93 ? -14.881 -3.092 11.661 1.00 98.12 93 ASP A CA 1
ATOM 751 C C . ASP A 1 93 ? -16.001 -2.653 12.615 1.00 98.12 93 ASP A C 1
ATOM 753 O O . ASP A 1 93 ? -15.964 -2.884 13.821 1.00 98.12 93 ASP A O 1
ATOM 757 N N . THR A 1 94 ? -17.026 -1.998 12.076 1.00 97.19 94 THR A N 1
ATOM 758 C CA . THR A 1 94 ? -18.167 -1.518 12.873 1.00 97.19 94 THR A CA 1
ATOM 759 C C . THR A 1 94 ? -19.252 -2.573 13.091 1.00 97.19 94 THR A C 1
ATOM 761 O O . THR A 1 94 ? -20.125 -2.383 13.939 1.00 97.19 94 THR A O 1
ATOM 764 N N . GLN A 1 95 ? -19.219 -3.684 12.347 1.00 96.38 95 GLN A N 1
ATOM 765 C CA . GLN A 1 95 ? -20.239 -4.740 12.398 1.00 96.38 95 GLN A CA 1
ATOM 766 C C . GLN A 1 95 ? -19.695 -6.065 12.953 1.00 96.38 95 GLN A C 1
ATOM 768 O O . GLN A 1 95 ? -20.432 -7.053 12.957 1.00 96.38 95 GLN A O 1
ATOM 773 N N . ASN A 1 96 ? -18.450 -6.084 13.440 1.00 96.06 96 ASN A N 1
ATOM 774 C CA . ASN A 1 96 ? -17.777 -7.261 13.988 1.00 96.06 96 ASN A CA 1
ATOM 775 C C . ASN A 1 96 ? -17.767 -8.441 12.993 1.00 96.06 96 ASN A C 1
ATOM 777 O O . ASN A 1 96 ? -18.232 -9.547 13.289 1.00 96.06 96 ASN A O 1
ATOM 781 N N . ILE A 1 97 ? -17.334 -8.167 11.758 1.00 96.94 97 ILE A N 1
ATOM 782 C CA . ILE A 1 97 ? -17.238 -9.159 10.678 1.00 96.94 97 ILE A CA 1
ATOM 783 C C . ILE A 1 97 ? -15.851 -9.801 10.575 1.00 96.94 97 ILE A C 1
ATOM 785 O O . ILE A 1 97 ? -15.733 -10.872 9.972 1.00 96.94 97 ILE A O 1
ATOM 789 N N . ASP A 1 98 ? -14.811 -9.164 11.111 1.00 97.88 98 ASP A N 1
ATOM 790 C CA . ASP A 1 98 ? -13.446 -9.668 11.173 1.00 97.88 98 ASP A CA 1
ATOM 791 C C . ASP A 1 98 ? -13.127 -10.156 12.594 1.00 97.88 98 ASP A C 1
ATOM 793 O O . ASP A 1 98 ? -13.010 -9.354 13.511 1.00 97.88 98 ASP A O 1
ATOM 797 N N . PRO A 1 99 ? -12.924 -11.468 12.799 1.00 96.88 99 PRO A N 1
ATOM 798 C CA . PRO A 1 99 ? -12.637 -12.005 14.126 1.00 96.88 99 PRO A CA 1
ATOM 799 C C . PRO A 1 99 ? -11.221 -11.692 14.638 1.00 96.88 99 PRO A C 1
ATOM 801 O O . PRO A 1 99 ? -10.895 -12.102 15.749 1.00 96.88 99 PRO A O 1
ATOM 804 N N . ASN A 1 100 ? -10.347 -11.087 13.825 1.00 97.12 100 ASN A N 1
ATOM 805 C CA . ASN A 1 100 ? -8.954 -10.833 14.196 1.00 97.12 100 ASN A CA 1
ATOM 806 C C . ASN A 1 100 ? -8.622 -9.347 14.328 1.00 97.12 100 ASN A C 1
ATOM 808 O O . ASN A 1 100 ? -7.701 -9.015 15.075 1.00 97.12 100 ASN A O 1
ATOM 812 N N . TYR A 1 101 ? -9.287 -8.477 13.561 1.00 98.31 101 TYR A N 1
ATOM 813 C CA . TYR A 1 101 ? -8.868 -7.086 13.409 1.00 98.31 101 TYR A CA 1
ATOM 814 C C . TYR A 1 101 ? -10.036 -6.105 13.489 1.00 98.31 101 TYR A C 1
ATOM 816 O O . TYR A 1 101 ? -10.874 -6.056 12.593 1.00 98.31 101 TYR A O 1
ATOM 824 N N . ALA A 1 102 ? -10.005 -5.225 14.490 1.00 98.19 102 ALA A N 1
ATOM 825 C CA . ALA A 1 102 ? -10.958 -4.123 14.624 1.00 98.19 102 ALA A CA 1
ATOM 826 C C . ALA A 1 102 ? -10.685 -2.967 13.635 1.00 98.19 102 ALA A C 1
ATOM 828 O O . ALA A 1 102 ? -11.574 -2.173 13.308 1.00 98.19 102 ALA A O 1
ATOM 829 N N . LEU A 1 103 ? -9.441 -2.836 13.160 1.00 98.56 103 LEU A N 1
ATOM 830 C CA . LEU A 1 103 ? -9.011 -1.765 12.259 1.00 98.56 103 LEU A CA 1
ATOM 831 C C . LEU A 1 103 ? -7.872 -2.235 11.354 1.00 98.56 103 LEU A C 1
ATOM 833 O O . LEU A 1 103 ? -6.908 -2.846 11.813 1.00 98.56 103 LEU A O 1
ATOM 837 N N . VAL A 1 104 ? -7.947 -1.863 10.077 1.00 98.81 104 VAL A N 1
ATOM 838 C CA . VAL A 1 104 ? -6.864 -2.007 9.102 1.00 98.81 104 VAL A CA 1
ATOM 839 C C . VAL A 1 104 ? -6.575 -0.652 8.461 1.00 98.81 104 VAL A C 1
ATOM 841 O O . VAL A 1 104 ? -7.489 0.041 8.011 1.00 98.81 104 VAL A O 1
ATOM 844 N N . VAL A 1 105 ? -5.300 -0.276 8.382 1.00 98.88 105 VAL A N 1
ATOM 845 C CA . VAL A 1 105 ? -4.834 0.935 7.694 1.00 98.88 105 VAL A CA 1
ATOM 846 C C . VAL A 1 105 ? -3.800 0.537 6.647 1.00 98.88 105 VAL A C 1
ATOM 848 O O . VAL A 1 105 ? -2.723 0.065 6.989 1.00 98.88 105 VAL A O 1
ATOM 851 N N . ALA A 1 106 ? -4.119 0.710 5.367 1.00 98.88 106 ALA A N 1
ATOM 852 C CA . ALA A 1 106 ? -3.213 0.449 4.254 1.00 98.88 106 ALA A CA 1
ATOM 853 C C . ALA A 1 106 ? -2.730 1.769 3.642 1.00 98.88 106 ALA A C 1
ATOM 855 O O . ALA A 1 106 ? -3.534 2.593 3.204 1.00 98.88 106 ALA A O 1
ATOM 856 N N . LEU A 1 107 ? -1.415 1.962 3.607 1.00 98.88 107 LEU A N 1
ATOM 857 C CA . LEU A 1 107 ? -0.753 3.162 3.118 1.00 98.88 107 LEU A CA 1
ATOM 858 C C . LEU A 1 107 ? 0.019 2.822 1.848 1.00 98.88 107 LEU A C 1
ATOM 860 O O . LEU A 1 107 ? 0.915 1.983 1.874 1.00 98.88 107 LEU A O 1
ATOM 864 N N . PHE A 1 108 ? -0.330 3.473 0.744 1.00 98.88 108 PHE A N 1
ATOM 865 C CA . PHE A 1 108 ? 0.287 3.283 -0.565 1.00 98.88 108 PHE A CA 1
ATOM 866 C C . PHE A 1 108 ? 1.184 4.484 -0.858 1.00 98.88 108 PHE A C 1
ATOM 868 O O . PHE A 1 108 ? 0.684 5.534 -1.266 1.00 98.88 108 PHE A O 1
ATOM 875 N N . ASN A 1 109 ? 2.491 4.344 -0.635 1.00 98.75 109 ASN A N 1
ATOM 876 C CA . ASN A 1 109 ? 3.476 5.365 -0.968 1.00 98.75 109 ASN A CA 1
ATOM 877 C C . ASN A 1 109 ? 4.040 5.112 -2.375 1.00 98.75 109 ASN A C 1
ATOM 879 O O . ASN A 1 109 ? 4.837 4.200 -2.583 1.00 98.75 109 ASN A O 1
ATOM 883 N N . ALA A 1 110 ? 3.639 5.929 -3.348 1.00 98.44 110 ALA A N 1
ATOM 884 C CA . ALA A 1 110 ? 4.164 5.894 -4.714 1.00 98.44 110 ALA A CA 1
ATOM 885 C C . ALA A 1 110 ? 5.397 6.801 -4.919 1.00 98.44 110 ALA A C 1
ATOM 887 O O . ALA A 1 110 ? 6.012 6.761 -5.990 1.00 98.44 110 ALA A O 1
ATOM 888 N N . SER A 1 111 ? 5.757 7.614 -3.919 1.00 98.06 111 SER A N 1
ATOM 889 C CA . SER A 1 111 ? 6.953 8.462 -3.936 1.00 98.06 111 SER A CA 1
ATOM 890 C C . SER A 1 111 ? 8.228 7.610 -3.905 1.00 98.06 111 SER A C 1
ATOM 892 O O . SER A 1 111 ? 8.226 6.543 -3.288 1.00 98.06 111 SER A O 1
ATOM 894 N N . PRO A 1 112 ? 9.334 8.038 -4.545 1.00 97.81 112 PRO A N 1
ATOM 895 C CA . PRO A 1 112 ? 10.643 7.421 -4.323 1.00 97.81 112 PRO A CA 1
ATOM 896 C C . PRO A 1 112 ? 11.150 7.582 -2.883 1.00 97.81 112 PRO A C 1
ATOM 898 O O . PRO A 1 112 ? 11.991 6.792 -2.464 1.00 97.81 112 PRO A O 1
ATOM 901 N N . ASP A 1 113 ? 10.643 8.574 -2.153 1.00 98.31 113 ASP A N 1
ATOM 902 C CA . ASP A 1 113 ? 11.117 8.941 -0.822 1.00 98.31 113 ASP A CA 1
ATOM 903 C C . ASP A 1 113 ? 10.206 8.391 0.280 1.00 98.31 113 ASP A C 1
ATOM 905 O O . ASP A 1 113 ? 9.017 8.126 0.065 1.00 98.31 113 ASP A O 1
ATOM 909 N N . GLU A 1 114 ? 10.768 8.244 1.480 1.00 98.69 114 GLU A N 1
ATOM 910 C CA . GLU A 1 114 ? 9.996 7.957 2.687 1.00 98.69 114 GLU A CA 1
ATOM 911 C C . GLU A 1 114 ? 8.970 9.068 2.942 1.00 98.69 114 GLU A C 1
ATOM 913 O O . GLU A 1 114 ? 9.261 10.257 2.791 1.00 98.69 114 GLU A O 1
ATOM 918 N N . ILE A 1 115 ? 7.762 8.671 3.338 1.00 98.75 115 ILE A N 1
ATOM 919 C CA . ILE A 1 115 ? 6.713 9.594 3.755 1.00 98.75 115 ILE A CA 1
ATOM 920 C C . ILE A 1 115 ? 6.357 9.326 5.211 1.00 98.75 115 ILE A C 1
ATOM 922 O O . ILE A 1 115 ? 6.155 8.185 5.628 1.00 98.75 115 ILE A O 1
ATOM 926 N N . THR A 1 116 ? 6.220 10.413 5.960 1.00 98.56 116 THR A N 1
ATOM 927 C CA . THR A 1 116 ? 5.631 10.425 7.292 1.00 98.56 116 THR A CA 1
ATOM 928 C C . THR A 1 116 ? 4.208 10.967 7.210 1.00 98.56 116 THR A C 1
ATOM 930 O O . THR A 1 116 ? 3.980 12.023 6.619 1.00 98.56 116 THR A O 1
ATOM 933 N N . PHE A 1 117 ? 3.246 10.263 7.801 1.00 98.62 117 PHE A N 1
ATOM 934 C CA . PHE A 1 117 ? 1.840 10.663 7.816 1.00 98.62 117 PHE A CA 1
ATOM 935 C C . PHE A 1 117 ? 1.269 10.557 9.229 1.00 98.62 117 PHE A C 1
ATOM 937 O O . PHE A 1 117 ? 1.276 9.479 9.818 1.00 98.62 117 PHE A O 1
ATOM 944 N N . THR A 1 118 ? 0.754 11.661 9.765 1.00 98.38 118 THR A N 1
ATOM 945 C CA . THR A 1 118 ? 0.192 11.717 11.120 1.00 98.38 118 THR A CA 1
ATOM 946 C C . THR A 1 118 ? -1.325 11.786 11.072 1.00 98.38 118 THR A C 1
ATOM 948 O O . THR A 1 118 ? -1.897 12.597 10.345 1.00 98.38 118 THR A O 1
ATOM 951 N N . GLN A 1 119 ? -1.971 10.976 11.905 1.00 97.31 119 GLN A N 1
ATOM 952 C CA . GLN A 1 119 ? -3.417 10.905 12.023 1.00 97.31 119 GLN A CA 1
ATOM 953 C C . GLN A 1 119 ? -3.813 10.929 13.506 1.00 97.31 119 GLN A C 1
ATOM 955 O O . GLN A 1 119 ? -3.685 9.941 14.227 1.00 97.31 119 GLN A O 1
ATOM 960 N N . ALA A 1 120 ? -4.293 12.086 13.966 1.00 96.38 120 ALA A N 1
ATOM 961 C CA . ALA A 1 120 ? -4.463 12.369 15.393 1.00 96.38 120 ALA A CA 1
ATOM 962 C C . ALA A 1 120 ? -5.472 11.453 16.110 1.00 96.38 120 ALA A C 1
ATOM 964 O O . ALA A 1 120 ? -5.313 11.186 17.298 1.00 96.38 120 ALA A O 1
ATOM 965 N N . ASP A 1 121 ? -6.499 10.952 15.418 1.00 96.56 121 ASP A N 1
ATOM 966 C CA . ASP A 1 121 ? -7.494 10.056 16.021 1.00 96.56 121 ASP A CA 1
ATOM 967 C C . ASP A 1 121 ? -7.000 8.608 16.184 1.00 96.56 121 ASP A C 1
ATOM 969 O O . ASP A 1 121 ? -7.725 7.787 16.738 1.00 96.56 121 ASP A O 1
ATOM 973 N N . LEU A 1 122 ? -5.772 8.302 15.748 1.00 97.69 122 LEU A N 1
ATOM 974 C CA . LEU A 1 122 ? -5.106 7.016 15.975 1.00 97.69 122 LEU A CA 1
ATOM 975 C C . LEU A 1 122 ? -4.091 7.058 17.131 1.00 97.69 122 LEU A C 1
ATOM 977 O O . LEU A 1 122 ? -3.490 6.034 17.453 1.00 97.69 122 LEU A O 1
ATOM 981 N N . VAL A 1 123 ? -3.896 8.214 17.778 1.00 98.25 123 VAL A N 1
ATOM 982 C CA . VAL A 1 123 ? -3.023 8.337 18.957 1.00 98.25 123 VAL A CA 1
ATOM 983 C C . VAL A 1 123 ? -3.479 7.377 20.059 1.00 98.25 123 VAL A C 1
ATOM 985 O O . VAL A 1 123 ? -4.664 7.277 20.378 1.00 98.25 123 VAL A O 1
ATOM 988 N N . GLY A 1 124 ? -2.521 6.669 20.652 1.00 97.88 124 GLY A N 1
ATOM 989 C CA . GLY A 1 124 ? -2.742 5.677 21.701 1.00 97.88 124 GLY A CA 1
ATOM 990 C C . GLY A 1 124 ? -3.233 4.314 21.205 1.00 97.88 124 GLY A C 1
ATOM 991 O O . GLY A 1 124 ? -3.385 3.408 22.024 1.00 97.88 124 GLY A O 1
ATOM 992 N N . MET A 1 125 ? -3.467 4.130 19.900 1.00 97.50 125 MET A N 1
ATOM 993 C CA . MET A 1 125 ? -3.846 2.824 19.351 1.00 97.50 125 MET A CA 1
ATOM 994 C C . MET A 1 125 ? -2.637 1.893 19.221 1.00 97.50 125 MET A C 1
ATOM 996 O O . MET A 1 125 ? -1.554 2.308 18.829 1.00 97.50 125 MET A O 1
ATOM 1000 N N . GLY A 1 126 ? -2.832 0.602 19.485 1.00 97.12 126 GLY A N 1
ATOM 1001 C CA . GLY A 1 126 ? -1.801 -0.432 19.340 1.00 97.12 126 GLY A CA 1
ATOM 1002 C C . GLY A 1 126 ? -1.658 -0.969 17.913 1.00 97.12 126 GLY A C 1
ATOM 1003 O O . GLY A 1 126 ? -1.621 -2.185 17.736 1.00 97.12 126 GLY A O 1
ATOM 1004 N N . LEU A 1 127 ? -1.641 -0.100 16.896 1.00 98.56 127 LEU A N 1
ATOM 1005 C CA . LEU A 1 127 ? -1.472 -0.529 15.505 1.00 98.56 127 LEU A CA 1
ATOM 1006 C C . LEU A 1 127 ? -0.083 -1.148 15.299 1.00 98.56 127 LEU A C 1
ATOM 1008 O O . LEU A 1 127 ? 0.932 -0.591 15.711 1.00 98.56 127 LEU A O 1
ATOM 1012 N N . THR A 1 128 ? -0.041 -2.291 14.620 1.00 98.56 128 THR A N 1
ATOM 1013 C CA . THR A 1 128 ? 1.200 -3.008 14.293 1.00 98.56 128 THR A CA 1
ATOM 1014 C C . THR A 1 128 ? 1.264 -3.309 12.806 1.00 98.56 128 THR A C 1
ATOM 1016 O O . THR A 1 128 ? 0.225 -3.435 12.155 1.00 98.56 128 THR A O 1
ATOM 1019 N N . LEU A 1 129 ? 2.474 -3.416 12.250 1.00 98.81 129 LEU A N 1
ATOM 1020 C CA . LEU A 1 129 ? 2.655 -3.857 10.868 1.00 98.81 129 LEU A CA 1
ATOM 1021 C C . LEU A 1 129 ? 2.038 -5.255 10.698 1.00 98.81 129 LEU A C 1
ATOM 1023 O O . LEU A 1 129 ? 2.199 -6.125 11.556 1.00 98.81 129 LEU A O 1
ATOM 1027 N N . HIS A 1 130 ? 1.321 -5.472 9.597 1.00 98.81 130 HIS A N 1
ATOM 1028 C CA . HIS A 1 130 ? 0.615 -6.720 9.338 1.00 98.81 130 HIS A CA 1
ATOM 1029 C C . HIS A 1 130 ? 1.596 -7.909 9.415 1.00 98.81 130 HIS A C 1
ATOM 1031 O O . HIS A 1 130 ? 2.667 -7.842 8.807 1.00 98.81 130 HIS A O 1
ATOM 1037 N N . PRO A 1 131 ? 1.252 -9.033 10.079 1.00 98.38 131 PRO A N 1
ATOM 1038 C CA . PRO A 1 131 ? 2.200 -10.126 10.343 1.00 98.38 131 PRO A CA 1
ATOM 1039 C C . PRO A 1 131 ? 2.900 -10.702 9.103 1.00 98.38 131 PRO A C 1
ATOM 1041 O O . PRO A 1 131 ? 4.065 -11.093 9.162 1.00 98.38 131 PRO A O 1
ATOM 1044 N N . VAL A 1 132 ? 2.198 -10.727 7.965 1.00 98.56 132 VAL A N 1
ATOM 1045 C CA . VAL A 1 132 ? 2.783 -11.134 6.674 1.00 98.56 132 VAL A CA 1
ATOM 1046 C C . VAL A 1 132 ? 3.924 -10.196 6.260 1.00 98.56 132 VAL A C 1
ATOM 1048 O O . VAL A 1 132 ? 4.961 -10.687 5.837 1.00 98.56 132 VAL A O 1
ATOM 1051 N N . GLN A 1 133 ? 3.774 -8.881 6.445 1.00 98.69 133 GLN A N 1
ATOM 1052 C CA . GLN A 1 133 ? 4.795 -7.894 6.076 1.00 98.69 133 GLN A CA 1
ATOM 1053 C C . GLN A 1 133 ? 5.951 -7.843 7.078 1.00 98.69 133 GLN A C 1
ATOM 1055 O O . GLN A 1 133 ? 7.095 -7.655 6.681 1.00 98.69 133 GLN A O 1
ATOM 1060 N N . VAL A 1 134 ? 5.686 -8.118 8.361 1.00 98.50 134 VAL A N 1
ATOM 1061 C CA . VAL A 1 134 ? 6.746 -8.353 9.363 1.00 98.50 134 VAL A CA 1
ATOM 1062 C C . VAL A 1 134 ? 7.656 -9.514 8.943 1.00 98.50 134 VAL A C 1
ATOM 1064 O O . VAL A 1 134 ? 8.853 -9.489 9.205 1.00 98.50 134 VAL A O 1
ATOM 1067 N N . SER A 1 135 ? 7.093 -10.520 8.267 1.00 97.38 135 SER A N 1
ATOM 1068 C CA . SER A 1 135 ? 7.821 -11.688 7.751 1.00 97.38 135 SER A CA 1
ATOM 1069 C C . SER A 1 135 ? 8.102 -11.598 6.243 1.00 97.38 135 SER A C 1
ATOM 1071 O O . SER A 1 135 ? 8.305 -12.635 5.606 1.00 97.38 135 SER A O 1
ATOM 1073 N N . SER A 1 136 ? 8.057 -10.394 5.656 1.00 98.00 136 SER A N 1
ATOM 1074 C CA . SER A 1 136 ? 8.184 -10.213 4.205 1.00 98.00 136 SER A CA 1
ATOM 1075 C C . SER A 1 136 ? 9.553 -10.655 3.689 1.00 98.00 136 SER A C 1
ATOM 1077 O O . SER A 1 136 ? 10.550 -10.594 4.406 1.00 98.00 136 SER A O 1
ATOM 1079 N N . HIS A 1 137 ? 9.611 -11.053 2.418 1.00 96.69 137 HIS A N 1
ATOM 1080 C CA . HIS A 1 137 ? 10.887 -11.230 1.716 1.00 96.69 137 HIS A CA 1
ATOM 1081 C C . HIS A 1 137 ? 11.490 -9.886 1.291 1.00 96.69 137 HIS A C 1
ATOM 1083 O O . HIS A 1 137 ? 12.686 -9.821 1.018 1.00 96.69 137 HIS A O 1
ATOM 1089 N N . ASP A 1 138 ? 10.679 -8.827 1.256 1.00 97.81 138 ASP A N 1
ATOM 1090 C CA . ASP A 1 138 ? 11.133 -7.467 1.019 1.00 97.81 138 ASP A CA 1
ATOM 1091 C C . ASP A 1 138 ? 11.539 -6.814 2.357 1.00 97.81 138 ASP A C 1
ATOM 1093 O O . ASP A 1 138 ? 10.678 -6.518 3.191 1.00 97.81 138 ASP A O 1
ATOM 1097 N N . PRO A 1 139 ? 12.839 -6.572 2.609 1.00 97.56 139 PRO A N 1
ATOM 1098 C CA . PRO A 1 139 ? 1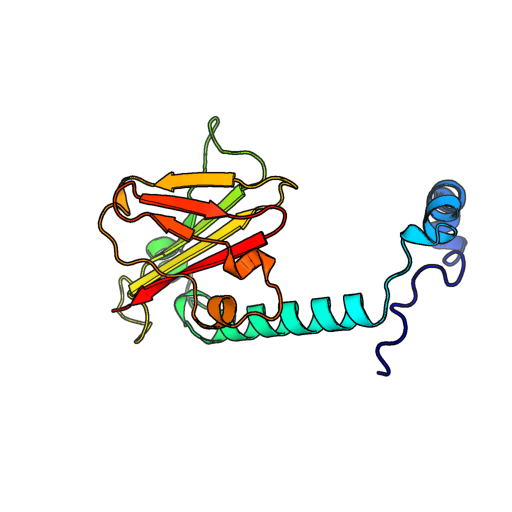3.277 -5.929 3.843 1.00 97.56 139 PRO A CA 1
ATOM 1099 C C . PRO A 1 139 ? 12.871 -4.451 3.915 1.00 97.56 139 PRO A C 1
ATOM 1101 O O . PRO A 1 139 ? 12.903 -3.875 5.001 1.00 97.56 139 PRO A O 1
ATOM 1104 N N . ILE A 1 140 ? 12.491 -3.820 2.796 1.00 98.44 140 ILE A N 1
ATOM 1105 C CA . ILE A 1 140 ? 12.102 -2.407 2.774 1.00 98.44 140 ILE A CA 1
ATOM 1106 C C . ILE A 1 140 ? 10.804 -2.226 3.559 1.00 98.44 140 ILE A C 1
ATOM 1108 O O . ILE A 1 140 ? 10.760 -1.406 4.473 1.00 98.44 140 ILE A O 1
ATOM 1112 N N . VAL A 1 141 ? 9.767 -3.026 3.284 1.00 98.62 141 VAL A N 1
ATOM 1113 C CA . VAL A 1 141 ? 8.473 -2.888 3.978 1.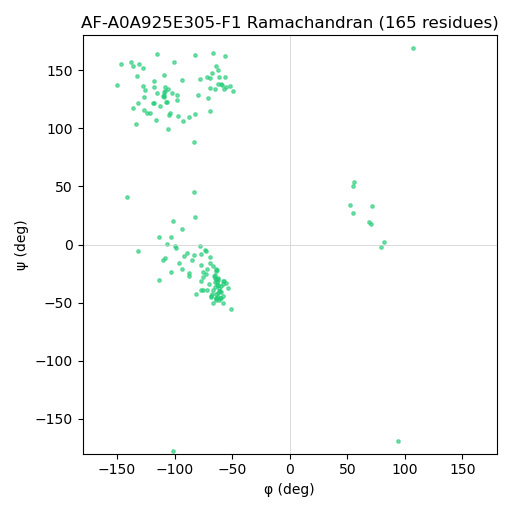00 98.62 141 VAL A CA 1
ATOM 1114 C C . VAL A 1 141 ? 8.560 -3.189 5.476 1.00 98.62 141 VAL A C 1
ATOM 1116 O O . VAL A 1 141 ? 7.799 -2.619 6.255 1.00 98.62 141 VAL A O 1
ATOM 1119 N N . GLN A 1 142 ? 9.527 -4.005 5.908 1.00 98.50 142 GLN A N 1
ATOM 1120 C CA . GLN A 1 142 ? 9.781 -4.267 7.331 1.00 98.50 142 GLN A CA 1
ATOM 1121 C C . GLN A 1 142 ? 10.229 -3.010 8.097 1.00 98.50 142 GLN A C 1
ATOM 1123 O O . GLN A 1 142 ? 10.094 -2.959 9.318 1.00 98.50 142 GLN A O 1
ATOM 1128 N N . GLY A 1 143 ? 10.743 -1.995 7.393 1.00 97.94 143 GLY A N 1
ATOM 1129 C CA . GLY A 1 143 ? 11.074 -0.689 7.960 1.00 97.94 143 GLY A CA 1
ATOM 1130 C C . GLY A 1 143 ? 9.864 0.220 8.197 1.00 97.94 143 GLY A C 1
ATOM 1131 O O . GLY A 1 143 ? 10.020 1.271 8.814 1.00 97.94 143 GLY A O 1
ATOM 1132 N N . ALA A 1 144 ? 8.666 -0.150 7.728 1.00 98.75 144 ALA A N 1
ATOM 1133 C CA . ALA A 1 144 ? 7.462 0.630 7.983 1.00 98.75 144 ALA A CA 1
ATOM 1134 C C . ALA A 1 144 ? 7.059 0.553 9.464 1.00 98.75 144 ALA A C 1
ATOM 1136 O O . ALA A 1 144 ? 7.018 -0.522 10.063 1.00 98.75 144 ALA A O 1
ATOM 1137 N N . ALA A 1 145 ? 6.717 1.700 10.049 1.00 98.69 145 ALA A N 1
ATOM 1138 C CA . ALA A 1 145 ? 6.454 1.815 11.479 1.00 98.69 145 ALA A CA 1
ATOM 1139 C C . ALA A 1 145 ? 5.236 2.693 11.781 1.00 98.69 145 ALA A C 1
ATOM 1141 O O . ALA A 1 145 ? 4.860 3.554 10.986 1.00 98.69 145 ALA A O 1
ATOM 1142 N N . PHE A 1 146 ? 4.650 2.474 12.958 1.00 98.81 146 PHE A N 1
ATOM 1143 C CA . PHE A 1 146 ? 3.633 3.335 13.547 1.00 98.81 146 PHE A CA 1
ATOM 1144 C C . PHE A 1 146 ? 4.065 3.733 14.960 1.00 98.81 146 PHE A C 1
ATOM 1146 O O . PHE A 1 146 ? 4.386 2.870 15.777 1.00 98.81 146 PHE A O 1
ATOM 1153 N N . ASP A 1 147 ? 4.075 5.033 15.234 1.00 98.62 147 ASP A N 1
ATOM 1154 C CA . ASP A 1 147 ? 4.306 5.600 16.556 1.00 98.62 147 ASP A CA 1
ATOM 1155 C C . ASP A 1 147 ? 2.956 5.913 17.232 1.00 98.62 147 ASP A C 1
ATOM 1157 O O . ASP A 1 147 ? 2.265 6.851 16.812 1.00 98.62 147 ASP A O 1
ATOM 1161 N N . PRO A 1 148 ? 2.569 5.169 18.286 1.00 97.94 148 PRO A N 1
ATOM 1162 C CA . PRO A 1 148 ? 1.305 5.377 18.977 1.00 97.94 148 PRO A CA 1
ATOM 1163 C C . PRO A 1 148 ? 1.271 6.659 19.816 1.00 97.94 148 PRO A C 1
ATOM 1165 O O . PRO A 1 148 ? 0.179 7.144 20.103 1.00 97.94 148 PRO A O 1
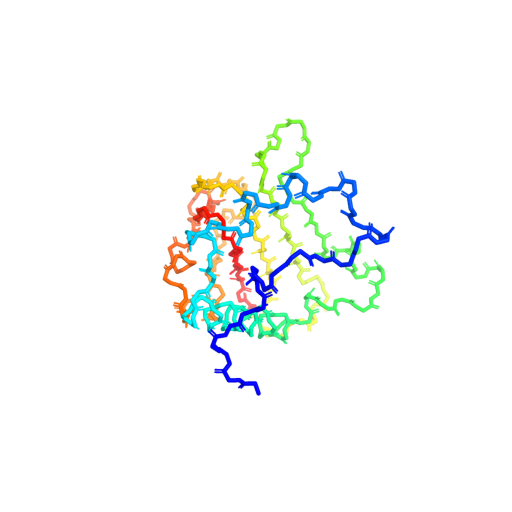ATOM 1168 N N . GLU A 1 149 ? 2.412 7.230 20.215 1.00 98.19 149 GLU A N 1
ATOM 1169 C CA . GLU A 1 149 ? 2.429 8.464 21.014 1.00 98.19 149 GLU A CA 1
ATOM 1170 C C . GLU A 1 149 ? 1.986 9.669 20.182 1.00 98.19 149 GLU A C 1
ATOM 1172 O O . GLU A 1 149 ? 1.315 10.572 20.686 1.00 98.19 149 GLU A O 1
ATOM 1177 N N . THR A 1 150 ? 2.328 9.661 18.893 1.00 98.00 150 THR A N 1
ATOM 1178 C CA . THR A 1 150 ? 2.038 10.761 17.969 1.00 98.00 150 THR A CA 1
ATOM 1179 C C . THR A 1 150 ? 0.971 10.424 16.926 1.00 98.00 150 THR A C 1
ATOM 1181 O O . THR A 1 150 ? 0.444 11.336 16.293 1.00 98.00 150 THR A O 1
ATOM 1184 N N . GLY A 1 151 ? 0.605 9.148 16.760 1.00 98.25 151 GLY A N 1
ATOM 1185 C CA . GLY A 1 151 ? -0.321 8.699 15.718 1.00 98.25 151 GLY A CA 1
ATOM 1186 C C . GLY A 1 151 ? 0.310 8.757 14.325 1.00 98.25 151 GLY A C 1
ATOM 1187 O O . GLY A 1 151 ? -0.368 9.084 13.349 1.00 98.25 151 GLY A O 1
ATOM 1188 N N . THR A 1 152 ? 1.618 8.514 14.239 1.00 98.69 152 THR A N 1
ATOM 1189 C CA . THR A 1 152 ? 2.418 8.776 13.038 1.00 98.69 152 THR A CA 1
ATOM 1190 C C . THR A 1 152 ? 2.869 7.489 12.373 1.00 98.69 152 THR A C 1
ATOM 1192 O O . THR A 1 152 ? 3.495 6.643 13.002 1.00 98.69 152 THR A O 1
ATOM 1195 N N . PHE A 1 153 ? 2.599 7.364 11.079 1.00 98.81 153 PHE A N 1
ATOM 1196 C CA . PHE A 1 153 ? 3.142 6.316 10.227 1.00 98.81 153 PHE A CA 1
ATOM 1197 C C . PHE A 1 153 ? 4.410 6.797 9.530 1.00 98.81 153 PHE A C 1
ATOM 1199 O O . PHE A 1 153 ? 4.444 7.918 9.021 1.00 98.81 153 PHE A O 1
ATOM 1206 N N . THR A 1 154 ? 5.388 5.905 9.409 1.00 98.81 154 THR A N 1
ATOM 1207 C CA . THR A 1 154 ? 6.565 6.066 8.549 1.00 98.81 154 THR A CA 1
ATOM 1208 C C . THR A 1 154 ? 6.559 4.964 7.497 1.00 98.81 154 THR A C 1
ATOM 1210 O O . THR A 1 154 ? 6.509 3.782 7.841 1.00 98.81 154 THR A O 1
ATOM 1213 N N . ILE A 1 155 ? 6.548 5.346 6.217 1.00 98.69 155 ILE A N 1
ATOM 1214 C CA . ILE A 1 155 ? 6.385 4.433 5.082 1.00 98.69 155 ILE A CA 1
ATOM 1215 C C . ILE A 1 155 ? 7.545 4.662 4.114 1.00 98.69 155 ILE A C 1
ATOM 1217 O O . ILE A 1 155 ? 7.619 5.743 3.518 1.00 98.69 155 ILE A O 1
ATOM 1221 N N . PRO A 1 156 ? 8.418 3.664 3.901 1.00 98.81 156 PRO A N 1
ATOM 1222 C CA . PRO A 1 156 ? 9.514 3.773 2.948 1.00 98.81 156 PRO A CA 1
ATOM 1223 C C . PRO A 1 156 ? 9.041 4.112 1.529 1.00 98.81 156 PRO A C 1
ATOM 1225 O O . PRO A 1 156 ? 7.868 3.944 1.176 1.00 98.81 156 PRO A O 1
ATOM 1228 N N . GLY A 1 157 ? 9.966 4.590 0.696 1.00 98.50 157 GLY A N 1
ATOM 1229 C CA . GLY A 1 157 ? 9.690 4.889 -0.707 1.00 98.50 157 GLY A CA 1
ATOM 1230 C C . GLY A 1 157 ? 9.139 3.677 -1.461 1.00 98.50 157 GLY A C 1
ATOM 1231 O O . GLY A 1 157 ? 9.537 2.540 -1.212 1.00 98.50 157 GLY A O 1
ATOM 1232 N N . ARG A 1 158 ? 8.212 3.916 -2.392 1.00 98.50 158 ARG A N 1
ATOM 1233 C CA . ARG A 1 158 ? 7.620 2.908 -3.295 1.00 98.50 158 ARG A CA 1
ATOM 1234 C C . ARG A 1 158 ? 7.049 1.680 -2.576 1.00 98.50 158 ARG A C 1
ATOM 1236 O O . ARG A 1 158 ? 7.090 0.575 -3.109 1.00 98.50 158 ARG A O 1
ATOM 1243 N N . THR A 1 159 ? 6.509 1.877 -1.377 1.00 98.81 159 THR A N 1
ATOM 1244 C CA . THR A 1 159 ? 6.069 0.800 -0.486 1.00 98.81 159 THR A CA 1
ATOM 1245 C C . THR A 1 159 ? 4.570 0.879 -0.220 1.00 98.81 159 THR A C 1
ATOM 1247 O O . THR A 1 159 ? 4.006 1.955 -0.027 1.00 98.81 159 THR A O 1
ATOM 1250 N N . THR A 1 160 ? 3.912 -0.282 -0.181 1.00 98.81 160 THR A N 1
ATOM 1251 C CA . THR A 1 160 ? 2.567 -0.417 0.393 1.00 98.81 160 THR A CA 1
ATOM 1252 C C . THR A 1 160 ? 2.673 -1.102 1.749 1.00 98.81 160 THR A C 1
ATOM 1254 O O . THR A 1 160 ? 2.995 -2.287 1.806 1.00 98.81 160 THR A O 1
ATOM 1257 N N . ALA A 1 161 ? 2.395 -0.371 2.826 1.00 98.81 161 ALA A N 1
ATOM 1258 C CA . ALA A 1 161 ? 2.432 -0.887 4.192 1.00 98.81 161 ALA A CA 1
ATOM 1259 C C . ALA A 1 161 ? 1.013 -1.017 4.755 1.00 98.81 161 ALA A C 1
ATOM 1261 O O . ALA A 1 161 ? 0.182 -0.125 4.592 1.00 98.81 161 ALA A O 1
ATOM 1262 N N . VAL A 1 162 ? 0.727 -2.132 5.417 1.00 98.94 162 VAL A N 1
ATOM 1263 C CA . VAL A 1 162 ? -0.571 -2.453 6.007 1.00 98.94 162 VAL A CA 1
ATOM 1264 C C . VAL A 1 162 ? -0.387 -2.609 7.504 1.00 98.94 162 VAL A C 1
ATOM 1266 O O . VAL A 1 162 ? 0.365 -3.465 7.952 1.00 98.94 162 VAL A O 1
ATOM 1269 N N . PHE A 1 163 ? -1.104 -1.806 8.276 1.00 98.94 163 PHE A N 1
ATOM 1270 C CA . PHE A 1 163 ? -1.139 -1.865 9.728 1.00 98.94 163 PHE A CA 1
ATOM 1271 C C . PHE A 1 163 ? -2.485 -2.398 10.198 1.00 98.94 163 PHE A C 1
ATOM 1273 O O . PHE A 1 163 ? -3.516 -2.135 9.575 1.00 98.94 163 PHE A O 1
ATOM 1280 N N . VAL A 1 164 ? -2.474 -3.143 11.297 1.00 98.88 164 VAL A N 1
ATOM 1281 C CA . VAL A 1 164 ? -3.662 -3.765 11.881 1.00 98.88 164 VAL A CA 1
ATOM 1282 C C . VAL A 1 164 ? -3.732 -3.518 13.381 1.00 98.88 164 VAL A C 1
ATOM 1284 O O . VAL A 1 164 ? -2.705 -3.479 14.064 1.00 98.88 164 VAL A O 1
ATOM 1287 N N . LEU A 1 165 ? -4.951 -3.350 13.885 1.00 98.44 165 LEU A N 1
ATOM 1288 C CA . LEU A 1 165 ? -5.271 -3.345 15.309 1.00 98.44 165 LEU A CA 1
ATOM 1289 C C . LEU A 1 165 ? -6.008 -4.648 15.606 1.00 98.44 165 LEU A C 1
ATOM 1291 O O . LEU A 1 165 ? -7.021 -4.919 14.961 1.00 98.44 165 LEU A O 1
ATOM 1295 N N . GLY A 1 166 ? -5.489 -5.446 16.539 1.00 92.19 166 GLY A N 1
ATOM 1296 C CA . GLY A 1 166 ? -6.201 -6.630 17.024 1.00 92.19 166 GLY A CA 1
ATOM 1297 C C . GLY A 1 166 ? -7.515 -6.248 17.707 1.00 92.19 166 GLY A C 1
ATOM 1298 O O . GLY A 1 166 ? -7.608 -5.148 18.253 1.00 92.19 166 GLY A O 1
ATOM 1299 N N . ASP A 1 167 ? -8.504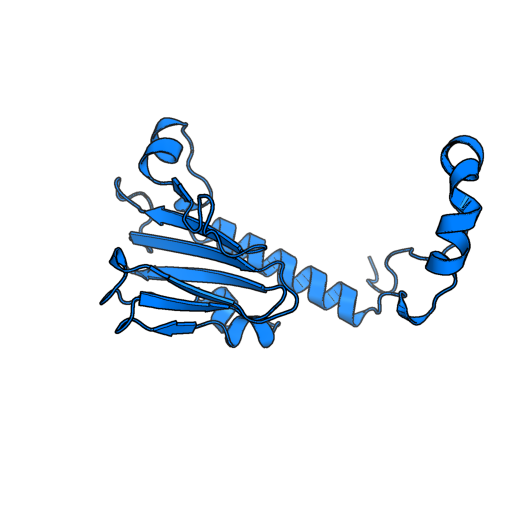 -7.137 17.640 1.00 70.94 167 ASP A N 1
ATOM 1300 C CA . ASP A 1 167 ? -9.747 -7.031 18.424 1.00 70.94 167 ASP A CA 1
ATOM 1301 C C . ASP A 1 167 ? -9.520 -7.352 19.918 1.00 70.94 167 ASP A C 1
ATOM 1303 O O . ASP A 1 167 ? -8.709 -8.267 20.218 1.00 70.94 167 ASP A O 1
#

Radius of gyration: 19.94 Å; Cα contacts (8 Å, |Δi|>4): 274; chains: 1; bounding box: 44×42×60 Å

Nearest PDB structures (foldseek):
  4j3s-assembly1_A  TM=9.844E-01  e=6.616E-19  Hordeum vulgare
  4j3x-assembly1_A  TM=9.853E-01  e=7.046E-19  Hordeum vulgare
  4j3w-assembly1_A  TM=9.839E-01  e=7.504E-19  Hordeum vulgare
  4j3u-assembly1_A  TM=9.851E-01  e=1.028E-18  Hordeum vulgare
  4aio-assembly1_A  TM=9.860E-01  e=1.409E-18  Hordeum vulgare

Secondary structure (DSSP, 8-state):
---S---TTSSPPPHHHHGGGHHHHHHHHT-GGGPPPHHHHHHHHHHHHHHHHHHHH-GGGG--SHHHHHHHEEEES-STT--TTEEEEEEE-SS---SSEEEEEEEEE-SSS-EEEE-GGGTT---EE-HHHHT-S-TTGGG-EEETTTTEEEE-TT-EEEEEEE-

Foldseek 3Di:
DQLAFPP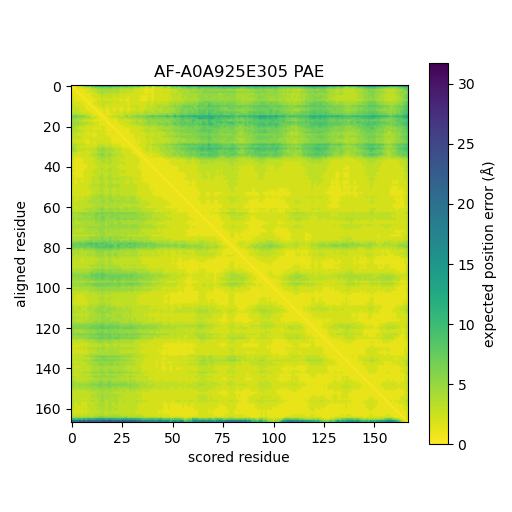QLVDDPDCVVCVVCCVVRVVVSPDPVNGQGSVNSVLVVQVVVLVVCVCVLWCLVVDPDPVQCVVFWDWPQDDPRRDPQKIWIKGACPPCRGQWFRIKIKIFRQAQAKDKDADAVQAQAPKDWDVSQCVGPDVQQVPWDADNNGRMTIHGHRDITMITGTD

Sequence (167 aa):
FTYQTNNWGVGLPSQGDNGDRWEEMTPLLSDEDRQVTPEDIENARLNFLEFLQIRRSSPLFRLQTADQVQEMLSFQNTGVEQLPGLIVMRLTDTQNIDPNYALVVALFNASPDEITFTQADLVGMGLTLHPVQVSSHDPIVQGAAFDPETGTFTIPGRTTAVFVLGD